Protein AF-A0A2R6FVW8-F1 (afdb_monomer_lite)

pLDDT: mean 89.81, std 7.78, range [56.59, 96.94]

Secondary structure (DSSP, 8-state):
-EEPTTTTHHHHHHHHTTS-PPPPPGGGS-TTTHHHHHHTT-SEEEEEE--EEEEE-SSHHHHHHHHTSTT--HHHHHHHHHHHHHHHHTSSSSEEEEE-EEEEEEE--

Structure (mmCIF, N/CA/C/O backbone):
data_AF-A0A2R6FVW8-F1
#
_entry.id   AF-A0A2R6FVW8-F1
#
loop_
_atom_site.group_PDB
_atom_site.id
_atom_site.type_symbol
_atom_site.label_atom_id
_atom_site.label_alt_id
_atom_site.label_comp_id
_atom_site.label_asym_id
_atom_site.label_entity_id
_atom_site.label_seq_id
_atom_site.pdbx_PDB_ins_code
_atom_site.Cartn_x
_atom_site.Cartn_y
_atom_site.Cartn_z
_atom_site.occupancy
_atom_site.B_iso_or_equiv
_atom_site.auth_seq_id
_atom_site.auth_comp_id
_atom_site.auth_asym_id
_atom_site.auth_atom_id
_atom_site.pdbx_PDB_model_num
ATOM 1 N N . THR A 1 1 ? -2.999 5.789 12.149 1.00 70.56 1 THR A N 1
ATOM 2 C CA . THR A 1 1 ? -3.755 4.874 11.274 1.00 70.56 1 THR A CA 1
ATOM 3 C C . THR A 1 1 ? -3.068 3.529 11.299 1.00 70.56 1 THR A C 1
ATOM 5 O O . THR A 1 1 ? -1.849 3.491 11.423 1.00 70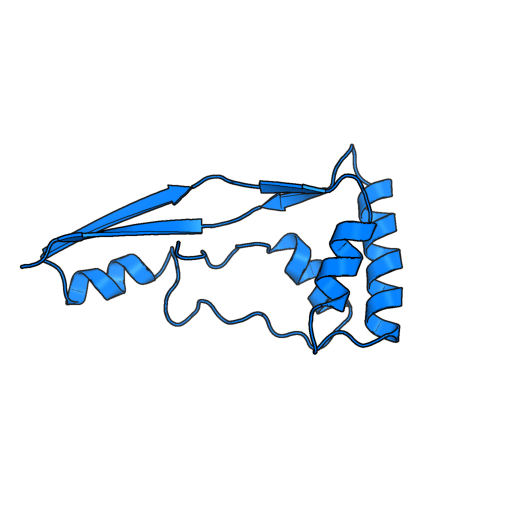.56 1 THR A O 1
ATOM 8 N N . THR A 1 2 ? -3.831 2.448 11.229 1.00 85.50 2 THR A N 1
ATOM 9 C CA . THR A 1 2 ? -3.331 1.076 11.111 1.00 85.50 2 THR A CA 1
ATOM 10 C C . THR A 1 2 ? -3.344 0.704 9.636 1.00 85.50 2 THR A C 1
ATOM 12 O O . THR A 1 2 ? -4.341 0.959 8.961 1.00 85.50 2 THR A O 1
ATOM 15 N N . ASN A 1 3 ? -2.248 0.149 9.126 1.00 85.50 3 ASN A N 1
ATOM 16 C CA . ASN A 1 3 ? -2.202 -0.353 7.755 1.00 85.50 3 ASN A CA 1
ATOM 17 C C . ASN A 1 3 ? -2.760 -1.776 7.723 1.00 85.50 3 ASN A C 1
ATOM 19 O O . ASN A 1 3 ? -2.470 -2.570 8.622 1.00 85.50 3 ASN A O 1
ATOM 23 N N . GLY A 1 4 ? -3.534 -2.087 6.691 1.00 83.12 4 GLY A N 1
ATOM 24 C CA . GLY A 1 4 ? -3.909 -3.459 6.398 1.00 83.12 4 GLY A CA 1
ATOM 25 C C . GLY A 1 4 ? -2.810 -4.204 5.653 1.00 83.12 4 GLY A C 1
ATOM 26 O O . GLY A 1 4 ? -1.820 -3.622 5.190 1.00 83.12 4 GLY A O 1
ATOM 27 N N . GLU A 1 5 ? -2.985 -5.513 5.554 1.00 85.69 5 GLU A N 1
ATOM 28 C CA . GLU A 1 5 ? -1.994 -6.437 4.994 1.00 85.69 5 GLU A CA 1
ATOM 29 C C . GLU A 1 5 ? -1.655 -6.130 3.532 1.00 85.69 5 GLU A C 1
ATOM 31 O O . GLU A 1 5 ? -0.479 -6.181 3.150 1.00 85.69 5 GLU A O 1
ATOM 36 N N . ASP A 1 6 ? -2.645 -5.676 2.761 1.00 85.75 6 ASP A N 1
ATOM 37 C CA . ASP A 1 6 ? -2.535 -5.370 1.331 1.00 85.75 6 ASP A CA 1
ATOM 38 C C . ASP A 1 6 ? -2.115 -3.923 1.021 1.00 85.75 6 ASP A C 1
ATOM 40 O O . ASP A 1 6 ? -1.979 -3.543 -0.138 1.00 85.75 6 ASP A O 1
ATOM 44 N N . ASN A 1 7 ? -1.809 -3.101 2.030 1.00 85.62 7 ASN A N 1
ATOM 45 C CA . ASN A 1 7 ? -1.398 -1.710 1.815 1.00 85.62 7 ASN A CA 1
ATOM 46 C C . ASN A 1 7 ? -0.176 -1.573 0.883 1.00 85.62 7 ASN A C 1
ATOM 48 O O . ASN A 1 7 ? 0.924 -1.981 1.254 1.00 85.62 7 ASN A O 1
ATOM 52 N N . LEU A 1 8 ? -0.336 -0.927 -0.280 1.00 90.06 8 LEU A N 1
ATOM 53 C CA . LEU A 1 8 ? 0.703 -0.783 -1.312 1.00 90.06 8 LEU A CA 1
ATOM 54 C C . LEU A 1 8 ? 1.145 -2.122 -1.931 1.00 90.06 8 LEU A C 1
ATOM 56 O O . LEU A 1 8 ? 2.331 -2.309 -2.216 1.00 90.06 8 LEU A O 1
ATOM 60 N N . ALA A 1 9 ? 0.240 -3.093 -2.075 1.00 90.12 9 ALA A N 1
ATOM 61 C CA . ALA A 1 9 ? 0.555 -4.408 -2.637 1.00 90.12 9 ALA A CA 1
ATOM 62 C C . ALA A 1 9 ? 1.201 -4.321 -4.031 1.00 90.12 9 ALA A C 1
ATOM 64 O O . ALA A 1 9 ? 2.200 -4.993 -4.281 1.00 90.12 9 ALA A O 1
ATOM 65 N N . GLU A 1 10 ? 0.708 -3.443 -4.904 1.00 91.81 10 GLU A N 1
ATOM 66 C CA . GLU A 1 10 ? 1.205 -3.280 -6.273 1.00 91.81 10 GLU A CA 1
ATOM 67 C C . GLU A 1 10 ? 2.651 -2.774 -6.281 1.00 91.81 10 GLU A C 1
ATOM 69 O O . GLU A 1 10 ? 3.516 -3.335 -6.953 1.00 91.81 10 GLU A O 1
ATOM 74 N N . LEU A 1 11 ? 2.944 -1.754 -5.468 1.00 89.94 11 LEU A N 1
ATOM 75 C CA . LEU A 1 11 ? 4.290 -1.194 -5.341 1.00 89.94 11 LEU A CA 1
ATOM 76 C C . LEU A 1 11 ? 5.264 -2.187 -4.702 1.00 89.94 11 LEU A C 1
ATOM 78 O O . LEU A 1 11 ? 6.390 -2.336 -5.171 1.00 89.94 11 LEU A O 1
ATOM 82 N N . ARG A 1 12 ? 4.823 -2.913 -3.667 1.00 89.44 12 ARG A N 1
ATOM 83 C CA . ARG A 1 12 ? 5.624 -3.973 -3.041 1.00 89.44 12 ARG A CA 1
ATOM 84 C C . ARG A 1 12 ? 5.927 -5.099 -4.025 1.00 89.44 12 ARG A C 1
ATOM 86 O O . ARG A 1 12 ? 7.062 -5.567 -4.059 1.00 89.44 12 ARG A O 1
ATOM 93 N N . GLY A 1 13 ? 4.961 -5.491 -4.853 1.00 89.50 13 GLY A N 1
ATOM 94 C CA . GLY A 1 13 ? 5.168 -6.458 -5.929 1.00 89.50 13 GLY A CA 1
ATOM 95 C C . GLY A 1 13 ? 6.261 -6.009 -6.901 1.00 89.50 13 GLY A C 1
ATOM 96 O O . GLY A 1 13 ? 7.172 -6.775 -7.199 1.00 89.50 13 GLY A O 1
ATOM 97 N N . MET A 1 14 ? 6.241 -4.741 -7.324 1.00 90.88 14 MET A N 1
ATOM 98 C CA . MET A 1 14 ? 7.275 -4.200 -8.217 1.00 90.88 14 MET A CA 1
ATOM 99 C C . MET A 1 14 ? 8.674 -4.177 -7.577 1.00 90.88 14 MET A C 1
ATOM 101 O O . MET A 1 14 ? 9.653 -4.507 -8.242 1.00 90.88 14 MET A O 1
ATOM 105 N N . ILE A 1 15 ? 8.781 -3.829 -6.290 1.00 91.56 15 ILE A N 1
ATOM 106 C CA . ILE A 1 15 ? 10.067 -3.751 -5.570 1.00 91.56 15 ILE A CA 1
ATOM 107 C C . ILE A 1 15 ? 10.640 -5.150 -5.289 1.00 91.56 15 ILE A C 1
ATOM 109 O O . ILE A 1 15 ? 11.824 -5.400 -5.511 1.00 91.56 15 ILE A O 1
ATOM 113 N N . THR A 1 16 ? 9.804 -6.086 -4.837 1.00 91.06 16 THR A N 1
ATOM 114 C CA . THR A 1 16 ? 10.216 -7.476 -4.546 1.00 91.06 16 THR A CA 1
ATOM 115 C C . THR A 1 16 ? 10.603 -8.249 -5.804 1.00 91.06 16 THR A C 1
ATOM 117 O O . THR A 1 16 ? 11.396 -9.179 -5.739 1.00 91.06 16 THR A O 1
ATOM 120 N N . ALA A 1 17 ? 10.104 -7.841 -6.974 1.00 90.75 17 ALA A N 1
ATOM 121 C CA . ALA A 1 17 ? 10.510 -8.430 -8.245 1.00 90.75 17 ALA A CA 1
ATOM 122 C C . ALA A 1 17 ? 11.959 -8.092 -8.645 1.00 90.75 17 ALA A C 1
ATOM 124 O O . ALA A 1 17 ? 12.481 -8.708 -9.579 1.00 90.75 17 ALA A O 1
ATOM 125 N N . VAL A 1 18 ? 12.582 -7.088 -8.015 1.00 90.06 18 VAL A N 1
ATOM 126 C CA . VAL A 1 18 ? 13.949 -6.642 -8.338 1.00 90.06 18 VAL A CA 1
ATOM 127 C C . VAL A 1 18 ? 14.925 -6.713 -7.172 1.00 90.06 18 VAL A C 1
ATOM 129 O O . VAL A 1 18 ? 16.110 -6.566 -7.417 1.00 90.06 18 VAL A O 1
ATOM 132 N N . SER A 1 19 ? 14.465 -6.892 -5.934 1.00 89.88 19 SER A N 1
ATOM 133 C CA . SER A 1 19 ? 15.308 -6.788 -4.737 1.00 89.88 19 SER A CA 1
ATOM 134 C C . SER A 1 19 ? 14.892 -7.776 -3.654 1.00 89.88 19 SER A C 1
ATOM 136 O O . SER A 1 19 ? 13.742 -8.212 -3.608 1.00 89.88 19 SER A O 1
ATOM 138 N N . ASP A 1 20 ? 15.795 -8.013 -2.702 1.00 87.25 20 ASP A N 1
ATOM 139 C CA . ASP A 1 20 ? 15.538 -8.801 -1.489 1.00 87.25 20 ASP A CA 1
ATOM 140 C C . ASP A 1 20 ? 14.736 -8.027 -0.423 1.00 87.25 20 ASP A C 1
ATOM 142 O O . ASP A 1 20 ? 14.727 -8.380 0.760 1.00 87.25 20 ASP A O 1
ATOM 146 N N . PHE A 1 21 ? 14.070 -6.934 -0.808 1.00 85.00 21 PHE A N 1
ATOM 147 C CA . PHE A 1 21 ? 13.222 -6.173 0.096 1.00 85.00 21 PHE A CA 1
ATOM 148 C C . PHE A 1 21 ? 12.138 -7.073 0.693 1.00 85.00 21 PHE A C 1
ATOM 150 O O . PHE A 1 21 ? 11.253 -7.568 -0.001 1.00 85.00 21 PHE A O 1
ATOM 157 N N . VAL A 1 22 ? 12.159 -7.226 2.014 1.00 81.81 22 VAL A N 1
ATOM 158 C CA . VAL A 1 22 ? 11.087 -7.893 2.749 1.00 81.81 22 VAL A CA 1
ATOM 159 C C . VAL A 1 22 ? 10.156 -6.820 3.309 1.00 81.81 22 VAL A C 1
ATOM 161 O O . VAL A 1 22 ? 10.592 -6.014 4.138 1.00 81.81 22 VAL A O 1
ATOM 164 N N . PRO A 1 23 ? 8.872 -6.789 2.908 1.00 73.94 23 PRO A N 1
ATOM 165 C CA . PRO A 1 23 ? 7.924 -5.848 3.477 1.00 73.94 23 PRO A CA 1
ATOM 166 C C . PRO A 1 23 ? 7.826 -6.031 4.995 1.00 73.94 23 PRO A C 1
ATOM 168 O O . PRO A 1 23 ? 7.800 -7.174 5.464 1.00 73.94 23 PRO A O 1
ATOM 171 N N . PRO A 1 24 ? 7.692 -4.943 5.775 1.00 68.50 24 PRO A N 1
ATOM 172 C CA . PRO A 1 24 ? 7.358 -5.052 7.186 1.00 68.50 24 PRO A CA 1
ATOM 173 C C . PRO A 1 24 ? 6.104 -5.913 7.333 1.00 68.50 24 PRO A C 1
ATOM 175 O O . PRO A 1 24 ? 5.046 -5.585 6.791 1.00 68.50 24 PRO A O 1
ATOM 178 N N . SER A 1 25 ? 6.217 -7.048 8.023 1.00 61.66 25 SER A N 1
ATOM 179 C CA . SER A 1 25 ? 5.078 -7.943 8.172 1.00 61.66 25 SER A CA 1
ATOM 180 C C . SER A 1 25 ? 4.048 -7.279 9.087 1.00 61.66 25 SER A C 1
ATOM 182 O O . SER A 1 25 ? 4.310 -7.116 10.281 1.00 61.66 25 SER A O 1
ATOM 184 N N . ALA A 1 26 ? 2.855 -6.975 8.573 1.00 56.59 26 ALA A N 1
ATOM 185 C CA . ALA A 1 26 ? 1.710 -6.581 9.402 1.00 56.59 26 ALA A CA 1
ATOM 186 C C . ALA A 1 26 ? 1.182 -7.746 10.274 1.00 56.59 26 ALA A C 1
ATOM 188 O O . ALA A 1 26 ? 0.275 -7.564 11.072 1.00 56.59 26 ALA A O 1
ATOM 189 N N . ARG A 1 27 ? 1.816 -8.928 10.193 1.00 60.12 27 ARG A N 1
ATOM 190 C CA . ARG A 1 27 ? 1.449 -10.184 10.873 1.00 60.12 27 ARG A CA 1
ATOM 191 C C . ARG A 1 27 ? 1.267 -10.087 12.388 1.00 60.12 27 ARG A C 1
ATOM 193 O O . ARG A 1 27 ? 0.659 -10.977 12.966 1.00 60.12 27 ARG A O 1
ATOM 200 N N . LYS A 1 28 ? 1.847 -9.079 13.048 1.00 72.62 28 LYS A N 1
ATOM 201 C CA . LYS A 1 28 ? 1.670 -8.901 14.496 1.00 72.62 28 LYS A CA 1
ATOM 202 C C . LYS A 1 28 ? 0.434 -8.074 14.828 1.00 72.62 28 LYS A C 1
ATOM 204 O O . LYS A 1 28 ? -0.218 -8.397 15.806 1.00 72.62 28 LYS A O 1
ATOM 209 N N . PHE A 1 29 ? 0.116 -7.054 14.034 1.00 84.81 29 PHE A N 1
ATOM 210 C CA . PHE A 1 29 ? -1.041 -6.181 14.226 1.00 84.81 29 PHE A CA 1
ATOM 211 C C . PHE A 1 29 ? -1.356 -5.473 12.901 1.00 84.81 29 PHE A C 1
ATOM 213 O O . PHE A 1 29 ? -0.595 -4.603 12.467 1.00 84.81 29 PHE A O 1
ATOM 220 N N . SER A 1 30 ? -2.461 -5.855 12.265 1.00 89.81 30 SER A N 1
ATOM 221 C CA . SER A 1 30 ? -2.963 -5.267 11.020 1.00 89.81 30 SER A CA 1
ATOM 222 C C . SER A 1 30 ? -4.366 -4.691 11.213 1.00 89.81 30 SER A C 1
ATOM 224 O O . SER A 1 30 ? -4.944 -4.761 12.301 1.00 89.81 30 SER A O 1
ATOM 226 N N . LEU A 1 31 ? -4.928 -4.082 10.170 1.00 89.19 31 LEU A N 1
ATOM 227 C CA . LEU A 1 31 ? -6.332 -3.680 10.195 1.00 89.19 31 LEU A CA 1
ATOM 228 C C . LEU A 1 31 ? -7.237 -4.926 10.286 1.00 89.19 31 LEU A C 1
ATOM 230 O O . LEU A 1 31 ? -8.262 -4.903 10.962 1.00 89.19 31 LEU A O 1
ATOM 234 N N . GLU A 1 32 ? -6.828 -6.026 9.654 1.00 89.56 32 GLU A N 1
ATOM 235 C CA . GLU A 1 32 ? -7.486 -7.334 9.632 1.00 89.56 32 GLU A CA 1
ATOM 236 C C . GLU A 1 32 ? -7.410 -8.041 10.987 1.00 89.56 32 GLU A C 1
ATOM 238 O O . GLU A 1 32 ? -8.442 -8.429 11.525 1.00 89.56 32 GLU A O 1
ATOM 243 N N . SER A 1 33 ? -6.220 -8.142 11.582 1.00 88.88 33 SER A N 1
ATOM 244 C CA . SER A 1 33 ? -6.013 -8.897 12.823 1.00 88.88 33 SER A CA 1
ATOM 245 C C . SER A 1 33 ? -6.184 -8.061 14.096 1.00 88.88 33 SER A C 1
ATOM 247 O O . SER A 1 33 ? -6.381 -8.605 15.181 1.00 88.88 33 SER A O 1
ATOM 249 N N . GLY A 1 34 ? -6.047 -6.736 14.007 1.00 90.19 34 GLY A N 1
ATOM 250 C CA . GLY A 1 34 ? -5.936 -5.863 15.175 1.00 90.19 34 GLY A CA 1
ATOM 251 C C . GLY A 1 34 ? -7.217 -5.766 16.001 1.00 90.19 34 GLY A C 1
ATOM 252 O O . GLY A 1 34 ? -7.141 -5.595 17.214 1.00 90.19 34 GLY A O 1
ATOM 253 N N . GLY A 1 35 ? -8.386 -5.934 15.374 1.00 92.69 35 GLY A N 1
ATOM 254 C CA . GLY A 1 35 ? -9.675 -5.881 16.067 1.00 92.69 35 GLY A CA 1
ATOM 255 C C . GLY A 1 35 ? -9.824 -7.006 17.092 1.00 92.69 35 GLY A C 1
ATOM 256 O O . GLY A 1 35 ? -10.131 -6.746 18.254 1.00 92.69 35 GLY A O 1
ATOM 257 N N . GLU A 1 36 ? -9.517 -8.240 16.687 1.00 91.19 36 GLU A N 1
ATOM 258 C CA . GLU A 1 36 ? -9.561 -9.418 17.565 1.00 91.19 36 GLU A CA 1
ATOM 259 C C . GLU A 1 36 ? -8.552 -9.309 18.714 1.00 91.19 36 GLU A C 1
ATOM 261 O O . GLU A 1 36 ? -8.857 -9.652 19.855 1.00 91.19 36 GLU A O 1
ATOM 266 N N . GLN A 1 37 ? -7.363 -8.769 18.436 1.00 92.12 37 GLN A N 1
ATOM 267 C CA . GLN A 1 37 ? -6.336 -8.555 19.457 1.00 92.12 37 GLN A CA 1
ATOM 268 C C . GLN A 1 37 ? -6.752 -7.495 20.484 1.00 92.12 37 GLN A C 1
ATOM 270 O O . GLN A 1 37 ? -6.502 -7.657 21.676 1.00 92.12 37 GLN A O 1
ATOM 275 N N . LEU A 1 38 ? -7.408 -6.416 20.044 1.00 93.94 38 LEU A N 1
ATOM 276 C CA . LEU A 1 38 ? -7.908 -5.368 20.935 1.00 93.94 38 LEU A CA 1
ATOM 277 C C . LEU A 1 38 ? -9.106 -5.840 21.765 1.00 93.94 38 LEU A C 1
ATOM 279 O O . LEU A 1 38 ? -9.221 -5.457 22.928 1.00 93.94 38 LEU A O 1
ATOM 283 N N . ALA A 1 39 ? -9.964 -6.702 21.216 1.00 93.75 39 ALA A N 1
ATOM 284 C CA . ALA A 1 39 ? -11.137 -7.221 21.920 1.00 93.75 39 ALA A CA 1
ATOM 285 C C . ALA A 1 39 ? -10.779 -8.025 23.188 1.00 93.75 39 ALA A C 1
ATOM 287 O O . ALA A 1 39 ? -11.599 -8.149 24.091 1.00 93.75 39 ALA A O 1
ATOM 288 N N . ALA A 1 40 ? -9.540 -8.518 23.304 1.00 92.75 40 ALA A N 1
ATOM 289 C CA . ALA A 1 40 ? -9.040 -9.154 24.525 1.00 92.75 40 ALA A CA 1
ATOM 290 C C . ALA A 1 40 ? -8.818 -8.172 25.697 1.00 92.75 40 ALA A C 1
ATOM 292 O O . ALA A 1 40 ? -8.653 -8.605 26.838 1.00 92.75 40 ALA A O 1
ATOM 293 N N . HIS A 1 41 ? -8.781 -6.863 25.429 1.00 93.88 41 HIS A N 1
ATOM 294 C CA . HIS A 1 41 ? -8.380 -5.835 26.396 1.00 93.88 41 HIS A CA 1
ATOM 295 C C . HIS A 1 41 ? -9.396 -4.696 26.574 1.00 93.88 41 HIS A C 1
ATOM 297 O O . HIS A 1 41 ? -9.297 -3.957 27.553 1.00 93.88 41 HIS A O 1
ATOM 303 N N . PHE A 1 42 ? -10.358 -4.542 25.661 1.00 95.69 42 PHE A N 1
ATOM 304 C CA . PHE A 1 42 ? -11.329 -3.444 25.654 1.00 95.69 42 PHE A CA 1
ATOM 305 C C . PHE A 1 42 ? -12.762 -3.968 25.568 1.00 95.69 42 PHE A C 1
ATOM 307 O O . PHE A 1 42 ? -13.014 -4.995 24.942 1.00 95.69 42 PHE A O 1
ATOM 314 N N . ALA A 1 43 ? -13.704 -3.246 26.180 1.00 92.38 43 ALA A N 1
ATOM 315 C CA . ALA A 1 43 ? -15.117 -3.633 26.191 1.00 92.38 43 ALA A CA 1
ATOM 316 C C . ALA A 1 43 ? -15.790 -3.450 24.820 1.00 92.38 43 ALA A C 1
ATOM 318 O O . ALA A 1 43 ? -16.707 -4.190 24.472 1.00 92.38 43 ALA A O 1
ATOM 319 N N . GLU A 1 44 ? -15.327 -2.472 24.041 1.00 95.12 44 GLU A N 1
ATOM 320 C CA . GLU A 1 44 ? -15.838 -2.166 22.707 1.00 95.12 44 GLU A CA 1
ATOM 321 C C . GLU A 1 44 ? -14.671 -1.826 21.778 1.00 95.12 44 GLU A C 1
ATOM 323 O O . GLU A 1 44 ? -13.768 -1.069 22.154 1.00 95.12 44 GLU A O 1
ATOM 328 N N . VAL A 1 45 ? -14.697 -2.398 20.572 1.00 95.88 45 VAL A N 1
ATOM 329 C CA . VAL A 1 45 ? -13.711 -2.175 19.512 1.00 95.88 45 VAL A CA 1
ATOM 330 C C . VAL A 1 45 ? -14.456 -1.973 18.199 1.00 95.88 45 VAL A C 1
ATOM 332 O O . VAL A 1 45 ? -15.120 -2.880 17.705 1.00 95.88 45 VAL A O 1
ATOM 335 N N . GLU A 1 46 ? -14.309 -0.792 17.612 1.00 96.25 46 GLU A N 1
ATOM 336 C CA . GLU A 1 46 ? -14.895 -0.433 16.323 1.00 96.25 46 GLU A CA 1
ATOM 337 C C . GLU A 1 46 ? -13.780 -0.214 15.292 1.00 96.25 46 GLU A C 1
ATOM 339 O O . GLU A 1 46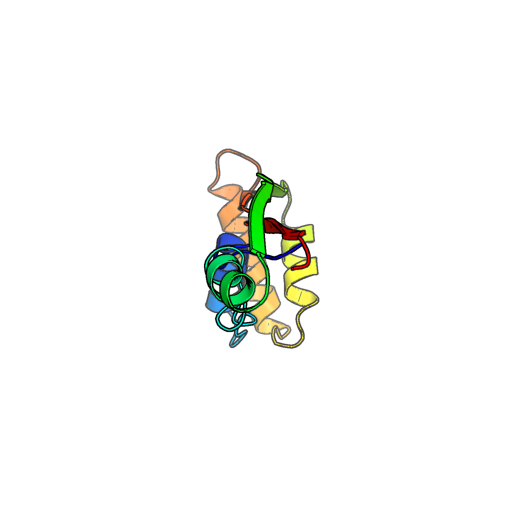 ? -12.828 0.531 15.541 1.00 96.25 46 GLU A O 1
ATOM 344 N N . ARG A 1 47 ? -13.885 -0.855 14.123 1.00 94.94 47 ARG A N 1
ATOM 345 C CA . ARG A 1 47 ? -12.955 -0.689 12.995 1.00 94.94 47 ARG A CA 1
ATOM 346 C C . ARG A 1 47 ? -13.527 0.314 12.002 1.00 94.94 47 ARG A C 1
ATOM 348 O O . ARG A 1 47 ? -14.638 0.142 11.514 1.00 94.94 47 ARG A O 1
ATOM 355 N N . TYR A 1 48 ? -12.719 1.304 11.649 1.00 93.88 48 TYR A N 1
ATOM 356 C CA . TYR A 1 48 ? -13.029 2.284 10.616 1.00 93.88 48 TYR A CA 1
ATOM 357 C C . TYR A 1 48 ? -12.011 2.173 9.491 1.00 93.88 48 TYR A C 1
ATOM 359 O O . TYR A 1 48 ? -10.816 2.386 9.705 1.00 93.88 48 TYR A O 1
ATOM 367 N N . GLU A 1 49 ? -12.488 1.853 8.294 1.00 92.25 49 GLU A N 1
ATOM 368 C CA . GLU A 1 49 ? -11.661 1.755 7.092 1.00 92.25 49 GLU A CA 1
ATOM 369 C C . GLU A 1 49 ? -11.656 3.075 6.336 1.00 92.25 49 GLU A C 1
ATOM 371 O O . GLU A 1 49 ? -12.629 3.832 6.355 1.00 92.25 49 GLU A O 1
ATOM 376 N N . ARG A 1 50 ? -10.534 3.371 5.685 1.00 89.19 50 ARG A N 1
ATOM 377 C CA . ARG A 1 50 ? -10.385 4.560 4.860 1.00 89.19 50 ARG A CA 1
ATOM 378 C C . ARG A 1 50 ? -9.943 4.163 3.464 1.00 89.19 50 ARG A C 1
ATOM 380 O O . ARG A 1 50 ? -8.745 4.021 3.215 1.00 89.19 50 ARG A O 1
ATOM 387 N N . ASP A 1 51 ? -10.909 4.118 2.557 1.00 87.00 51 ASP A N 1
ATOM 388 C CA . ASP A 1 51 ? -10.656 3.909 1.136 1.00 87.00 51 ASP A CA 1
ATOM 389 C C . ASP A 1 51 ? -9.754 5.016 0.587 1.00 87.00 51 ASP A C 1
ATOM 391 O O . ASP A 1 51 ? -10.056 6.214 0.653 1.00 87.00 51 ASP A O 1
ATOM 395 N N . SER A 1 52 ? -8.587 4.625 0.083 1.00 90.75 52 SER A N 1
ATOM 396 C CA . SER A 1 52 ? -7.590 5.557 -0.422 1.00 90.75 52 SER A CA 1
ATOM 397 C C . SER A 1 52 ? -6.685 4.858 -1.422 1.00 90.75 52 SER A C 1
ATOM 399 O O . SER A 1 52 ? -6.242 3.741 -1.193 1.00 90.75 52 SER A O 1
ATOM 401 N N . ALA A 1 53 ? -6.350 5.556 -2.502 1.00 93.12 53 ALA A N 1
ATOM 402 C CA . ALA A 1 53 ? -5.397 5.086 -3.495 1.00 93.12 53 ALA A CA 1
ATOM 403 C C . ALA A 1 53 ? -4.433 6.214 -3.867 1.00 93.12 53 ALA A C 1
ATOM 405 O O . ALA A 1 53 ? -4.792 7.395 -3.822 1.00 93.12 53 ALA A O 1
ATOM 406 N N . LEU A 1 54 ? -3.214 5.850 -4.258 1.00 93.38 54 LEU A N 1
ATOM 407 C CA . LEU A 1 54 ? -2.309 6.757 -4.956 1.00 93.38 54 LEU A CA 1
ATOM 408 C C . LEU A 1 54 ? -2.608 6.688 -6.452 1.00 93.38 54 LEU A C 1
ATOM 410 O O . LEU A 1 54 ? -2.811 5.605 -6.997 1.00 93.38 54 LEU A O 1
ATOM 414 N N . ARG A 1 55 ? -2.618 7.847 -7.111 1.00 95.38 55 ARG A N 1
ATOM 415 C CA . ARG A 1 55 ? -2.600 7.952 -8.572 1.00 95.38 55 ARG A CA 1
ATOM 416 C C . ARG A 1 55 ? -1.237 8.475 -8.974 1.00 95.38 55 ARG A C 1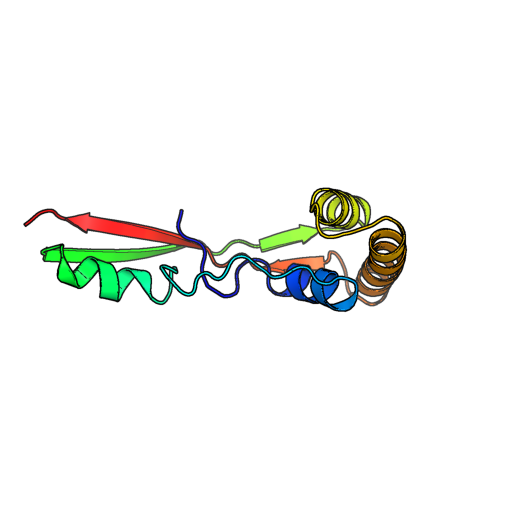
ATOM 418 O O . ARG A 1 55 ? -0.895 9.600 -8.618 1.00 95.38 55 ARG A O 1
ATOM 425 N N . VAL A 1 56 ? -0.478 7.652 -9.678 1.00 95.56 56 VAL A N 1
ATOM 426 C CA . VAL A 1 56 ? 0.905 7.939 -10.038 1.00 95.56 56 VAL A CA 1
ATOM 427 C C . VAL A 1 56 ? 0.988 8.016 -11.562 1.00 95.56 56 VAL A C 1
ATOM 429 O O . VAL A 1 56 ? 0.966 6.978 -12.216 1.00 95.56 56 VAL A O 1
ATOM 432 N N . PRO A 1 57 ? 0.958 9.228 -12.144 1.00 94.25 57 PRO A N 1
ATOM 433 C CA . PRO A 1 57 ? 0.934 9.404 -13.598 1.00 94.25 57 PRO A CA 1
ATOM 434 C C . PRO A 1 57 ? 2.310 9.246 -14.252 1.00 94.25 57 PRO A C 1
ATOM 436 O O . PRO A 1 57 ? 2.391 9.081 -15.461 1.00 94.25 57 PRO A O 1
ATOM 439 N N . GLU A 1 58 ? 3.372 9.325 -13.457 1.00 95.69 58 GLU A N 1
ATOM 440 C CA . GLU A 1 58 ? 4.755 9.465 -13.904 1.00 95.69 58 GLU A CA 1
ATOM 441 C C . GLU A 1 58 ? 5.640 8.469 -13.150 1.00 95.69 58 GLU A C 1
ATOM 443 O O . GLU A 1 58 ? 5.279 7.992 -12.071 1.00 95.69 58 GLU A O 1
ATOM 448 N N . VAL A 1 59 ? 6.799 8.132 -13.710 1.00 96.12 59 VAL A N 1
ATOM 449 C CA . VAL A 1 59 ? 7.667 7.078 -13.164 1.00 96.12 59 VAL A CA 1
ATOM 450 C C . VAL A 1 59 ? 8.497 7.579 -11.976 1.00 96.12 59 VAL A C 1
ATOM 452 O O . VAL A 1 59 ? 8.805 6.827 -11.050 1.00 96.12 59 VAL A O 1
ATOM 455 N N . GLU A 1 60 ? 8.803 8.873 -11.945 1.00 96.50 60 GLU A N 1
ATOM 456 C CA . GLU A 1 60 ? 9.700 9.526 -10.996 1.00 96.50 60 GLU A CA 1
ATOM 457 C C . GLU A 1 60 ? 9.289 9.315 -9.530 1.00 96.50 60 GLU A C 1
ATOM 459 O O . GLU A 1 60 ? 10.157 8.952 -8.731 1.00 96.50 60 GLU A O 1
ATOM 464 N N . PRO A 1 61 ? 8.007 9.448 -9.125 1.00 95.75 61 PRO A N 1
ATOM 465 C CA . PRO A 1 61 ? 7.596 9.179 -7.747 1.00 95.75 61 PRO A CA 1
ATOM 466 C C . PRO A 1 61 ? 7.780 7.714 -7.330 1.00 95.75 61 PRO A C 1
ATOM 468 O O . PRO A 1 61 ? 8.060 7.444 -6.160 1.00 95.75 61 PRO A O 1
ATOM 471 N N .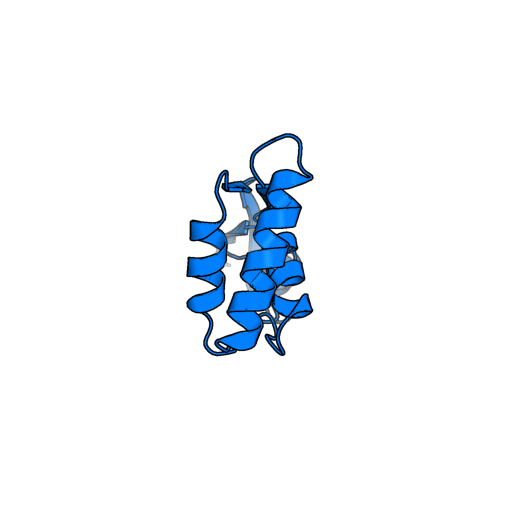 LEU A 1 62 ? 7.643 6.766 -8.266 1.00 95.81 62 LEU A N 1
ATOM 472 C CA . LEU A 1 62 ? 7.862 5.341 -8.000 1.00 95.81 62 LEU A CA 1
ATOM 473 C C . LEU A 1 62 ? 9.346 5.082 -7.745 1.00 95.81 62 LEU A C 1
ATOM 475 O O . LEU A 1 62 ? 9.698 4.437 -6.757 1.00 95.81 62 LEU A O 1
ATOM 479 N N . VAL A 1 63 ? 10.207 5.622 -8.610 1.00 96.31 63 VAL A N 1
ATOM 480 C CA . VAL A 1 63 ? 11.667 5.480 -8.511 1.00 96.31 63 VAL A CA 1
ATOM 481 C C . VAL A 1 63 ? 12.186 6.161 -7.251 1.00 96.31 63 VAL A C 1
ATOM 483 O O . VAL A 1 63 ? 12.976 5.571 -6.518 1.00 96.31 63 VAL A O 1
ATOM 486 N N . ALA A 1 64 ? 11.699 7.364 -6.942 1.00 96.25 64 ALA A N 1
ATOM 487 C CA . ALA A 1 64 ? 12.068 8.080 -5.727 1.00 96.25 64 ALA A CA 1
ATOM 488 C C . ALA A 1 64 ? 11.705 7.281 -4.466 1.00 96.25 64 ALA A C 1
ATOM 490 O O . ALA A 1 64 ? 12.507 7.196 -3.536 1.00 96.25 64 ALA A O 1
ATOM 491 N N . TYR A 1 65 ? 10.521 6.658 -4.437 1.00 94.50 65 TYR A N 1
ATOM 492 C CA . TYR A 1 65 ? 10.126 5.807 -3.319 1.00 94.50 65 TYR A CA 1
ATOM 493 C C . TYR A 1 65 ? 10.993 4.548 -3.224 1.00 94.50 65 TYR A C 1
ATOM 495 O O . TYR A 1 65 ? 11.535 4.273 -2.155 1.00 94.50 65 TYR A O 1
ATOM 503 N N . ALA A 1 66 ? 11.169 3.808 -4.322 1.00 94.38 66 ALA A N 1
ATOM 504 C CA . ALA A 1 66 ? 11.984 2.595 -4.336 1.00 94.38 66 ALA A CA 1
ATOM 505 C C . ALA A 1 66 ? 13.435 2.885 -3.916 1.00 94.38 66 ALA A C 1
ATOM 507 O O . ALA A 1 66 ? 13.970 2.199 -3.052 1.00 94.38 66 ALA A O 1
ATOM 508 N N . GLY A 1 67 ? 14.030 3.961 -4.436 1.00 93.81 67 GLY A N 1
ATOM 509 C CA . GLY A 1 67 ? 15.386 4.398 -4.091 1.00 93.81 67 GLY A CA 1
ATOM 510 C C . GLY A 1 67 ? 15.540 4.928 -2.663 1.00 93.81 67 GLY A C 1
ATOM 511 O O . GLY A 1 67 ? 16.660 5.035 -2.171 1.00 93.81 67 GLY A O 1
ATOM 512 N N . SER A 1 68 ? 14.439 5.241 -1.971 1.00 93.06 68 SER A N 1
ATOM 513 C CA . SER A 1 68 ? 14.476 5.583 -0.544 1.00 93.06 68 SER A CA 1
ATOM 514 C C . SER A 1 68 ? 14.631 4.356 0.365 1.00 93.06 68 SER A C 1
ATOM 516 O O . SER A 1 68 ? 14.957 4.500 1.545 1.00 93.06 68 SER A O 1
ATOM 518 N N . LEU A 1 69 ? 14.401 3.147 -0.161 1.00 89.75 69 LEU A N 1
ATOM 519 C CA . LEU A 1 69 ? 14.508 1.906 0.595 1.00 89.75 69 LEU A CA 1
ATOM 520 C C . LEU A 1 69 ? 15.956 1.417 0.613 1.00 89.75 69 LEU A C 1
ATOM 522 O O . LEU A 1 69 ? 16.550 1.156 -0.426 1.00 89.75 69 LEU A O 1
ATOM 526 N N . SER A 1 70 ? 16.502 1.186 1.808 1.00 86.56 70 SER A N 1
ATOM 527 C CA . SER A 1 70 ? 17.897 0.752 1.980 1.00 86.56 70 SER A CA 1
ATOM 528 C C . SER A 1 70 ? 18.221 -0.619 1.372 1.00 86.56 70 SER A C 1
ATOM 530 O O . SER A 1 70 ? 19.391 -0.948 1.222 1.00 86.56 70 SER A O 1
ATOM 532 N N . ALA A 1 71 ? 17.201 -1.428 1.071 1.00 85.62 71 ALA A N 1
ATOM 533 C CA . ALA A 1 71 ? 17.343 -2.745 0.449 1.00 85.62 71 ALA A CA 1
ATOM 534 C C . ALA A 1 71 ? 17.435 -2.690 -1.087 1.00 85.62 71 ALA A C 1
ATOM 536 O O . ALA A 1 71 ? 17.685 -3.716 -1.707 1.00 85.62 71 ALA A O 1
ATOM 537 N N . VAL A 1 72 ? 17.200 -1.526 -1.700 1.00 90.50 72 VAL A N 1
ATOM 538 C CA . VAL A 1 72 ? 17.229 -1.356 -3.155 1.00 90.50 72 VAL A CA 1
ATOM 539 C C . VAL A 1 72 ? 18.552 -0.697 -3.533 1.00 90.50 72 VAL A C 1
ATOM 541 O O . VAL A 1 72 ? 18.764 0.492 -3.289 1.00 90.50 72 VAL A O 1
ATOM 544 N N . GLY A 1 73 ? 19.465 -1.482 -4.102 1.00 91.81 73 GLY A N 1
ATOM 545 C CA . GLY A 1 73 ? 20.718 -0.982 -4.648 1.00 91.81 73 GLY A CA 1
ATOM 546 C C . GLY A 1 73 ? 20.532 -0.307 -6.009 1.00 91.81 73 GLY A C 1
ATOM 547 O O . GLY A 1 73 ? 19.432 -0.163 -6.544 1.00 91.81 73 GLY A O 1
ATOM 548 N N . ARG A 1 74 ? 21.642 0.172 -6.581 1.00 92.25 74 ARG A N 1
ATOM 549 C CA . ARG A 1 74 ? 21.620 0.956 -7.827 1.00 92.25 74 ARG A CA 1
ATOM 550 C C . ARG A 1 74 ? 21.154 0.130 -9.031 1.00 92.25 74 ARG A C 1
ATOM 552 O O . ARG A 1 74 ? 20.445 0.661 -9.881 1.00 92.25 74 ARG A O 1
ATOM 559 N N . GLU A 1 75 ? 21.570 -1.131 -9.117 1.00 93.06 75 GLU A N 1
ATOM 560 C CA . GLU A 1 75 ? 21.206 -2.026 -10.223 1.00 93.06 75 GLU A CA 1
ATOM 561 C C . GLU A 1 75 ? 19.738 -2.461 -10.123 1.00 93.06 75 GLU A C 1
ATOM 563 O O . GLU A 1 75 ? 19.015 -2.444 -11.125 1.00 93.06 75 GLU A O 1
ATOM 568 N N . GLU A 1 76 ? 19.255 -2.750 -8.909 1.00 95.12 76 GLU A N 1
ATOM 569 C CA . GLU A 1 76 ? 17.838 -3.024 -8.664 1.00 95.12 76 GLU A CA 1
ATOM 570 C C . GLU A 1 76 ? 16.975 -1.802 -8.988 1.00 95.12 76 GLU A C 1
ATOM 572 O O . GLU A 1 76 ? 15.915 -1.943 -9.595 1.00 95.12 76 GLU A O 1
ATOM 577 N N . LEU A 1 77 ? 17.436 -0.594 -8.643 1.00 96.25 77 LEU A N 1
ATOM 578 C CA . LEU A 1 77 ? 16.714 0.646 -8.927 1.00 96.25 77 LEU A CA 1
ATOM 579 C C . LEU A 1 77 ? 16.612 0.932 -10.431 1.00 96.25 77 LEU A C 1
ATOM 581 O O . LEU A 1 77 ? 15.564 1.385 -10.893 1.00 96.25 77 LEU A O 1
ATOM 585 N N . ALA A 1 78 ? 17.664 0.650 -11.205 1.00 95.69 78 ALA A N 1
ATOM 586 C CA . ALA A 1 78 ? 17.617 0.761 -12.664 1.00 95.69 78 ALA A CA 1
ATOM 587 C C . ALA A 1 78 ? 16.587 -0.218 -13.249 1.00 95.69 78 ALA A C 1
ATOM 589 O O . ALA A 1 78 ? 15.678 0.191 -13.967 1.00 95.69 78 ALA A O 1
ATOM 590 N N . THR A 1 79 ? 16.643 -1.483 -12.825 1.00 95.69 79 THR A N 1
ATOM 591 C CA . THR A 1 79 ? 15.683 -2.516 -13.250 1.00 95.69 79 THR A CA 1
ATOM 592 C C . THR A 1 79 ? 14.244 -2.169 -12.846 1.00 95.69 79 THR A C 1
ATOM 594 O O . THR A 1 79 ? 13.297 -2.409 -13.597 1.00 95.69 79 THR A O 1
ATOM 597 N N . PHE A 1 80 ? 14.055 -1.592 -11.656 1.00 96.19 80 PHE A N 1
ATOM 598 C CA . PHE A 1 80 ? 12.760 -1.097 -11.191 1.00 96.19 80 PHE A CA 1
ATOM 599 C C . PHE A 1 80 ? 12.247 0.040 -12.071 1.00 96.19 80 PHE A C 1
ATOM 601 O O . PHE A 1 80 ? 11.068 0.050 -12.410 1.00 96.19 80 PHE A O 1
ATOM 608 N N . THR A 1 81 ? 13.122 0.976 -12.441 1.00 96.94 81 THR A N 1
ATOM 609 C CA . THR A 1 81 ? 12.777 2.126 -13.285 1.00 96.94 81 THR A CA 1
ATOM 610 C C . THR A 1 81 ? 12.221 1.661 -14.625 1.00 96.94 81 THR A C 1
ATOM 612 O O . THR A 1 81 ? 11.121 2.070 -14.992 1.00 96.94 81 THR A O 1
ATOM 615 N N . ASP A 1 82 ? 12.913 0.737 -15.294 1.00 95.75 82 ASP A N 1
ATOM 616 C CA . ASP A 1 82 ? 12.475 0.196 -16.585 1.00 95.75 82 ASP A CA 1
ATOM 617 C C . ASP A 1 82 ? 11.112 -0.505 -16.470 1.00 95.75 82 ASP A C 1
ATOM 619 O O . ASP A 1 82 ? 10.221 -0.313 -17.297 1.00 95.75 82 ASP A O 1
ATOM 623 N N . ARG A 1 83 ? 10.905 -1.281 -15.399 1.00 94.50 83 ARG A N 1
ATOM 624 C CA . ARG A 1 83 ? 9.627 -1.965 -15.148 1.00 94.50 83 ARG A CA 1
ATOM 625 C C . ARG A 1 83 ? 8.491 -1.007 -14.821 1.00 94.50 83 ARG A C 1
ATOM 627 O O . ARG A 1 83 ? 7.368 -1.224 -15.266 1.00 94.50 83 ARG A O 1
ATOM 634 N N . ALA A 1 84 ? 8.763 0.021 -14.027 1.00 94.19 84 ALA A N 1
ATOM 635 C CA . ALA A 1 84 ? 7.776 1.020 -13.654 1.00 94.19 84 ALA A CA 1
ATOM 636 C C . ALA A 1 84 ? 7.352 1.856 -14.872 1.00 94.19 84 ALA A C 1
ATOM 638 O O . ALA A 1 84 ? 6.162 2.124 -15.027 1.00 94.19 84 ALA A O 1
ATOM 639 N N . ALA A 1 85 ? 8.297 2.195 -15.756 1.00 95.12 85 ALA A N 1
ATOM 640 C CA . ALA A 1 85 ? 8.019 2.861 -17.026 1.00 95.12 85 ALA A CA 1
ATOM 641 C C . ALA A 1 85 ? 7.146 1.984 -17.935 1.00 95.12 85 ALA A C 1
ATOM 643 O O . ALA A 1 85 ? 6.051 2.403 -18.301 1.00 95.12 85 ALA A O 1
ATOM 644 N N . ALA A 1 86 ? 7.553 0.733 -18.185 1.00 93.62 86 ALA A N 1
ATOM 645 C CA . ALA A 1 86 ? 6.765 -0.205 -18.990 1.00 93.62 86 ALA A CA 1
ATOM 646 C C . ALA A 1 86 ? 5.340 -0.379 -18.437 1.00 93.62 86 ALA A C 1
ATOM 648 O O . ALA A 1 86 ? 4.359 -0.343 -19.170 1.00 93.62 86 ALA A O 1
ATOM 649 N N . ARG A 1 87 ? 5.196 -0.480 -17.109 1.00 91.62 87 ARG A N 1
ATOM 650 C CA . ARG A 1 87 ? 3.891 -0.654 -16.461 1.00 91.62 87 ARG A CA 1
ATOM 651 C C . ARG A 1 87 ? 2.953 0.548 -16.615 1.00 91.62 87 ARG A C 1
ATOM 653 O O . ARG A 1 87 ? 1.734 0.352 -16.538 1.00 91.62 87 ARG A O 1
ATOM 660 N N . LEU A 1 88 ? 3.504 1.755 -16.754 1.00 93.12 88 LEU A N 1
ATOM 661 C CA . LEU A 1 88 ? 2.762 2.986 -17.036 1.00 93.12 88 LEU A CA 1
ATOM 662 C C . LEU A 1 88 ? 2.413 3.097 -18.524 1.00 93.12 88 LEU A C 1
ATOM 664 O O . LEU A 1 88 ? 1.293 3.482 -18.839 1.00 93.12 88 LEU A O 1
ATOM 668 N N . GLU A 1 89 ? 3.336 2.727 -19.415 1.00 93.00 89 GLU A N 1
ATOM 669 C CA . GLU A 1 89 ? 3.122 2.716 -20.870 1.00 93.00 89 GLU A CA 1
ATOM 670 C C . GLU A 1 89 ? 2.061 1.692 -21.299 1.00 93.00 89 GLU A C 1
ATOM 672 O O . GLU A 1 89 ? 1.213 1.995 -22.135 1.00 93.00 89 GLU A O 1
ATOM 677 N N . ASP A 1 90 ? 2.064 0.507 -20.681 1.00 91.19 90 ASP A N 1
ATOM 678 C CA . ASP A 1 90 ? 1.103 -0.572 -20.946 1.00 91.19 90 ASP A CA 1
ATOM 679 C C . ASP A 1 90 ? -0.300 -0.300 -20.362 1.00 91.19 90 ASP A C 1
ATOM 681 O O . ASP A 1 90 ? -1.237 -1.068 -20.589 1.00 91.19 90 ASP A O 1
ATOM 685 N N . GLY A 1 91 ? -0.451 0.737 -19.534 1.00 84.50 91 GLY A N 1
ATOM 686 C CA . GLY A 1 91 ? -1.685 1.036 -18.812 1.00 84.50 91 GLY A CA 1
ATOM 687 C C . GLY A 1 91 ? -2.548 2.108 -19.479 1.00 84.50 91 GLY A C 1
ATOM 688 O O . GLY A 1 91 ? -2.049 3.082 -20.033 1.00 84.50 91 GLY A O 1
ATOM 689 N N . ASP A 1 92 ? -3.869 2.010 -19.308 1.00 79.56 92 ASP A N 1
ATOM 690 C CA . ASP A 1 92 ? -4.824 3.058 -19.704 1.00 79.56 92 ASP A CA 1
ATOM 691 C C . ASP A 1 92 ? -4.865 4.221 -18.684 1.00 79.56 92 ASP A C 1
ATOM 693 O O . ASP A 1 92 ? -5.907 4.556 -18.110 1.00 79.56 92 ASP A O 1
ATOM 697 N N . GLY A 1 93 ? -3.708 4.836 -18.420 1.00 85.50 93 GLY A N 1
ATOM 698 C CA . GLY A 1 93 ? -3.564 6.015 -17.561 1.00 85.50 93 GLY A CA 1
ATOM 699 C C . GLY A 1 93 ? -2.758 5.788 -16.273 1.00 85.50 93 GLY A C 1
ATOM 700 O O . GLY A 1 93 ? -2.010 4.818 -16.164 1.00 85.50 93 GLY A O 1
ATOM 701 N N . PRO A 1 94 ? -2.874 6.701 -15.284 1.00 92.94 94 PRO A N 1
ATOM 702 C CA . PRO A 1 94 ? -2.021 6.698 -14.098 1.00 92.94 94 PRO A CA 1
ATOM 703 C C . PRO A 1 94 ? -2.064 5.373 -13.343 1.00 92.94 94 PRO A C 1
ATOM 705 O O . PRO A 1 94 ? -3.150 4.845 -13.078 1.00 92.94 94 PRO A O 1
ATOM 708 N N . LEU A 1 95 ? -0.899 4.896 -12.900 1.00 93.50 95 LEU A N 1
ATOM 709 C CA . LEU A 1 95 ? -0.822 3.719 -12.050 1.00 93.50 95 LEU A CA 1
ATOM 710 C C . LEU A 1 95 ? -1.582 3.992 -10.751 1.00 93.50 95 LEU A C 1
ATOM 712 O O . LEU A 1 95 ? -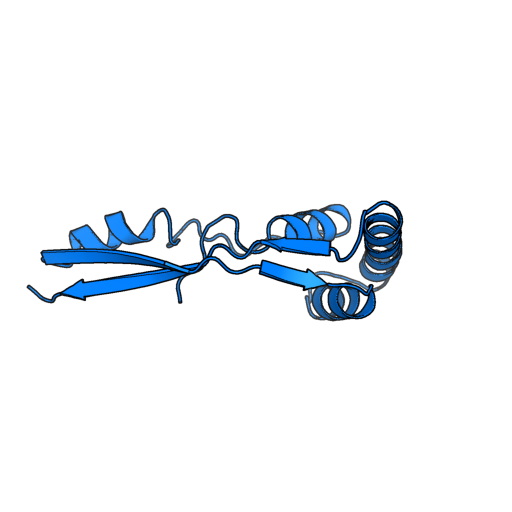1.291 4.936 -10.008 1.00 93.50 95 LEU A O 1
ATOM 716 N N . ARG A 1 96 ? -2.577 3.151 -10.489 1.00 94.31 96 ARG A N 1
ATOM 717 C CA . ARG A 1 96 ? -3.354 3.175 -9.259 1.00 94.31 96 ARG A CA 1
ATOM 718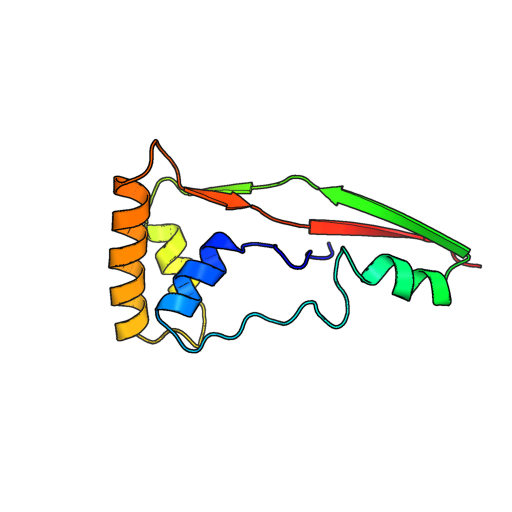 C C . ARG A 1 96 ? -2.749 2.180 -8.274 1.00 94.31 96 ARG A C 1
ATOM 720 O O . ARG A 1 96 ? -2.608 1.012 -8.611 1.00 94.31 96 ARG A O 1
ATOM 727 N N . ILE A 1 97 ? -2.382 2.659 -7.089 1.00 93.75 97 ILE A N 1
ATOM 728 C CA . ILE A 1 97 ? -1.811 1.841 -6.009 1.00 93.75 97 ILE A CA 1
ATOM 729 C C . ILE A 1 97 ? -2.750 1.936 -4.815 1.00 93.75 97 ILE A C 1
ATOM 731 O O . ILE A 1 97 ? -2.915 3.024 -4.248 1.00 93.75 97 ILE A O 1
ATOM 735 N N . GLU A 1 98 ? -3.372 0.822 -4.444 1.00 93.19 98 GLU A N 1
ATOM 736 C CA . GLU A 1 98 ? -4.340 0.793 -3.354 1.00 93.19 98 GLU A CA 1
ATOM 737 C C . GLU A 1 98 ? -3.660 0.924 -1.987 1.00 93.19 98 GLU A C 1
ATOM 739 O O . GLU A 1 98 ? -2.553 0.431 -1.728 1.00 93.19 98 GLU A O 1
ATOM 744 N N . LYS A 1 99 ? -4.337 1.619 -1.072 1.00 91.12 99 LYS A N 1
ATOM 745 C CA . LYS A 1 99 ? -3.902 1.754 0.315 1.00 91.12 99 LYS A CA 1
ATOM 746 C C . LYS A 1 99 ? -4.952 1.153 1.233 1.00 91.12 99 LYS A C 1
ATOM 748 O O . LYS A 1 99 ? -5.984 1.764 1.486 1.00 91.12 99 LYS A O 1
ATOM 753 N N . SER A 1 100 ? -4.639 -0.004 1.804 1.00 89.06 100 SER A N 1
ATOM 754 C CA . SER A 1 100 ? -5.416 -0.557 2.910 1.00 89.06 100 SER A CA 1
ATOM 755 C C . SER A 1 100 ? -5.004 0.131 4.211 1.00 89.06 100 SER A C 1
ATOM 757 O O . SER A 1 100 ? -3.899 -0.070 4.721 1.00 89.06 100 SER A O 1
ATOM 759 N N . MET A 1 101 ? -5.858 1.002 4.745 1.00 90.50 101 MET A N 1
ATOM 760 C CA . MET A 1 101 ? -5.615 1.623 6.042 1.00 90.50 101 MET A CA 1
ATOM 761 C C . MET A 1 101 ? -6.893 2.053 6.741 1.00 90.50 101 MET A C 1
ATOM 763 O O . MET A 1 101 ? -7.904 2.354 6.117 1.00 90.50 101 MET A O 1
ATOM 767 N N . GLY A 1 102 ? -6.806 2.165 8.058 1.00 92.44 102 GLY A N 1
ATOM 768 C CA . GLY A 1 102 ? -7.928 2.563 8.887 1.00 92.44 102 GLY A CA 1
ATOM 769 C C . GLY A 1 102 ? -7.500 2.956 10.289 1.00 92.44 102 GLY A C 1
ATOM 770 O O . GLY A 1 102 ? -6.353 3.352 10.534 1.00 92.44 102 GLY A O 1
ATOM 771 N N . LEU A 1 103 ? -8.430 2.868 11.225 1.00 94.25 103 LEU A N 1
ATOM 772 C CA . LEU A 1 103 ? -8.189 3.050 12.649 1.00 94.25 103 LEU A CA 1
ATOM 773 C C . LEU A 1 103 ? -9.160 2.191 13.456 1.00 94.25 103 LEU A C 1
ATOM 775 O O . LEU A 1 103 ? -10.244 1.857 12.983 1.00 94.25 103 LEU A O 1
ATOM 779 N N . PHE A 1 104 ? -8.762 1.870 14.682 1.00 95.31 104 PHE A N 1
ATOM 780 C CA . PHE A 1 104 ? -9.655 1.292 15.676 1.00 95.31 104 PHE A CA 1
ATOM 781 C C . PHE A 1 104 ? -10.027 2.365 16.693 1.00 95.31 104 PHE A C 1
ATOM 783 O O . PHE A 1 104 ? -9.151 3.085 17.177 1.00 95.31 104 PHE A O 1
ATOM 790 N N . VAL A 1 105 ? -11.311 2.461 17.017 1.00 96.12 105 VAL A N 1
ATOM 791 C CA . VAL A 1 105 ? -11.801 3.210 18.175 1.00 96.12 105 VAL A CA 1
ATOM 792 C C . VAL A 1 105 ? -12.123 2.190 19.252 1.00 96.12 105 VAL A C 1
ATOM 794 O O . VAL A 1 105 ? -12.859 1.240 19.004 1.00 96.12 105 VAL A O 1
ATOM 797 N N . VAL A 1 106 ? -11.539 2.367 20.434 1.00 95.88 106 VAL A N 1
ATOM 798 C CA . VAL A 1 106 ? -11.744 1.464 21.569 1.00 95.88 106 VAL A CA 1
ATOM 799 C C . VAL A 1 106 ? -12.322 2.225 22.747 1.00 95.88 106 VAL A C 1
ATOM 801 O O . VAL A 1 106 ? -11.996 3.398 22.949 1.00 95.88 106 VAL A O 1
ATOM 804 N N . ARG A 1 107 ? -13.157 1.558 23.544 1.00 92.81 107 ARG A N 1
ATOM 805 C CA . ARG A 1 107 ? -13.644 2.103 24.817 1.00 92.81 107 ARG A CA 1
ATOM 806 C C . ARG A 1 107 ? -13.040 1.347 25.987 1.00 92.81 107 ARG A C 1
ATOM 808 O O . ARG A 1 107 ? -12.934 0.120 25.963 1.00 92.81 107 ARG A O 1
ATOM 815 N N . ALA A 1 108 ? -12.614 2.112 26.990 1.00 81.69 108 ALA A N 1
ATOM 816 C CA . ALA A 1 108 ? -12.112 1.558 28.239 1.00 81.69 108 ALA A CA 1
ATOM 817 C C . ALA A 1 108 ? -13.219 0.751 28.954 1.00 81.69 108 ALA A C 1
ATOM 819 O O . ALA A 1 108 ? -14.397 1.023 28.704 1.00 81.69 108 ALA A O 1
ATOM 820 N N . PRO A 1 109 ? -12.846 -0.231 29.794 1.00 65.25 109 PRO A N 1
ATOM 821 C CA . PRO A 1 109 ? -13.792 -1.030 30.572 1.00 65.25 109 PRO A CA 1
ATOM 822 C C . PRO A 1 109 ? -14.704 -0.199 31.480 1.00 65.25 109 PRO A C 1
ATOM 824 O O . PRO A 1 109 ? -14.231 0.836 32.008 1.00 65.25 109 PRO A O 1
#

Radius of gyration: 17.09 Å; chains: 1; bounding box: 38×20×52 Å

Foldseek 3Di:
DFFAQCFQVVLVVLLVVLWPDDPDGCVVPGLVCPQVVCVVAFPDKDWFWDWDKDFAQDLVVSLVVSVVDPGQDPRSSVVSSVVSVVVNVVDPGTDIGTTTDTDMDGHHD

Sequence (109 aa):
TTNGEDNLAELRGMITAVSDFVPPSARKFSLESGGEQLAAHFAEVERYERDSALRVPEVEPLVAYAGSLSAVGREELATFTDRAAARLEDGDGPLRIEKSMGLFVVRAP